Protein AF-X1SXU2-F1 (afdb_monomer_lite)

Foldseek 3Di:
DPDPPVPPPPPVVVVVVVVVVVVVCVVVVVVVVVVVVVVVVCVVVVVVVQQVVQQVVLVVVVVCCCPPVCPVVVADPVRHDDWDWDQDPNDIHIDD

Radius of gyration: 32.58 Å; chains: 1; bounding box: 76×23×86 Å

Organism: NCBI:txid412755

Structure (mmCIF, N/CA/C/O backbone):
data_AF-X1SXU2-F1
#
_entry.id   AF-X1SXU2-F1
#
loop_
_atom_site.group_PDB
_atom_site.id
_atom_site.type_symbol
_atom_site.label_atom_id
_atom_site.label_alt_id
_atom_site.label_comp_id
_atom_site.label_asym_id
_atom_site.label_entity_id
_atom_site.label_seq_id
_atom_site.pdbx_PDB_ins_code
_atom_site.Cartn_x
_atom_site.Cartn_y
_atom_site.Cartn_z
_atom_site.occupancy
_atom_site.B_iso_or_equiv
_atom_site.auth_seq_id
_atom_site.auth_comp_id
_atom_site.auth_asym_id
_atom_site.auth_atom_id
_atom_site.pdbx_PDB_model_num
ATOM 1 N N . MET A 1 1 ? -50.072 -14.327 52.518 1.00 49.84 1 MET A N 1
ATOM 2 C CA . MET A 1 1 ? -48.669 -13.861 52.634 1.00 49.84 1 MET A CA 1
ATOM 3 C C . MET A 1 1 ? -47.886 -13.988 51.307 1.00 49.84 1 MET A C 1
ATOM 5 O O . MET A 1 1 ? -46.680 -14.162 51.333 1.00 49.84 1 MET A O 1
ATOM 9 N N . MET A 1 2 ? -48.528 -13.842 50.132 1.00 51.56 2 MET A N 1
ATOM 10 C CA . MET A 1 2 ? -47.951 -14.254 48.829 1.00 51.56 2 MET A CA 1
ATOM 11 C C . MET A 1 2 ? -47.940 -13.144 47.760 1.00 51.56 2 MET A C 1
ATOM 13 O O . MET A 1 2 ? -48.016 -13.408 46.570 1.00 51.56 2 MET A O 1
ATOM 17 N N . ARG A 1 3 ? -47.889 -11.874 48.183 1.00 54.12 3 ARG A N 1
ATOM 18 C CA . ARG A 1 3 ? -47.902 -10.699 47.283 1.00 54.12 3 ARG A CA 1
ATOM 19 C C . ARG A 1 3 ? -46.584 -9.923 47.237 1.00 54.12 3 ARG A C 1
ATOM 21 O O . ARG A 1 3 ? -46.458 -8.989 46.458 1.00 54.12 3 ARG A O 1
ATOM 28 N N . ARG A 1 4 ? -45.606 -10.292 48.072 1.00 56.62 4 ARG A N 1
ATOM 29 C CA . ARG A 1 4 ? -44.359 -9.527 48.243 1.00 56.62 4 ARG A CA 1
ATOM 30 C C . ARG A 1 4 ? -43.212 -9.992 47.343 1.00 56.62 4 ARG A C 1
ATOM 32 O O . ARG A 1 4 ? -42.287 -9.225 47.134 1.00 56.62 4 ARG A O 1
ATOM 39 N N . ILE A 1 5 ? -43.302 -11.201 46.788 1.00 58.19 5 ILE A N 1
ATOM 40 C CA . ILE A 1 5 ? -42.239 -11.802 45.966 1.00 58.19 5 ILE A CA 1
ATOM 41 C C . ILE A 1 5 ? -42.236 -11.212 44.540 1.00 58.19 5 ILE A C 1
ATOM 43 O O . ILE A 1 5 ? -41.178 -10.994 43.969 1.00 58.19 5 ILE A O 1
ATOM 47 N N . ILE A 1 6 ? -43.400 -10.821 44.007 1.00 56.72 6 ILE A N 1
ATOM 48 C CA . ILE A 1 6 ? -43.552 -10.367 42.608 1.00 56.72 6 ILE A CA 1
ATOM 49 C C . ILE A 1 6 ? -43.003 -8.938 42.370 1.00 56.72 6 ILE A C 1
ATOM 51 O O . ILE A 1 6 ? -42.699 -8.563 41.241 1.00 56.72 6 ILE A O 1
ATOM 55 N N . ASN A 1 7 ? -42.829 -8.123 43.418 1.00 55.78 7 ASN A N 1
ATOM 56 C CA . ASN A 1 7 ? -42.406 -6.719 43.277 1.00 55.78 7 ASN A CA 1
ATOM 57 C C . ASN A 1 7 ? -40.885 -6.488 43.367 1.00 55.78 7 ASN A C 1
ATOM 59 O O . ASN A 1 7 ? -40.446 -5.359 43.153 1.00 55.78 7 ASN A O 1
ATOM 63 N N . SER A 1 8 ? -40.079 -7.516 43.653 1.00 55.75 8 SER A N 1
ATOM 64 C CA . SER A 1 8 ? -38.618 -7.380 43.794 1.00 55.75 8 SER A CA 1
ATOM 65 C C . SER A 1 8 ? -37.829 -7.562 42.491 1.00 55.75 8 SER A C 1
ATOM 67 O O . SER A 1 8 ? -36.642 -7.258 42.464 1.00 55.75 8 SER A O 1
ATOM 69 N N . GLU A 1 9 ? -38.461 -7.992 41.396 1.00 58.28 9 GLU A N 1
ATOM 70 C CA . GLU A 1 9 ? -37.745 -8.364 40.161 1.00 58.28 9 GLU A CA 1
ATOM 71 C C . GLU A 1 9 ? -37.563 -7.208 39.156 1.00 58.28 9 GLU A C 1
ATOM 73 O O . GLU A 1 9 ? -36.767 -7.301 38.224 1.00 58.28 9 GLU A O 1
ATOM 78 N N . LYS A 1 10 ? -38.247 -6.070 39.3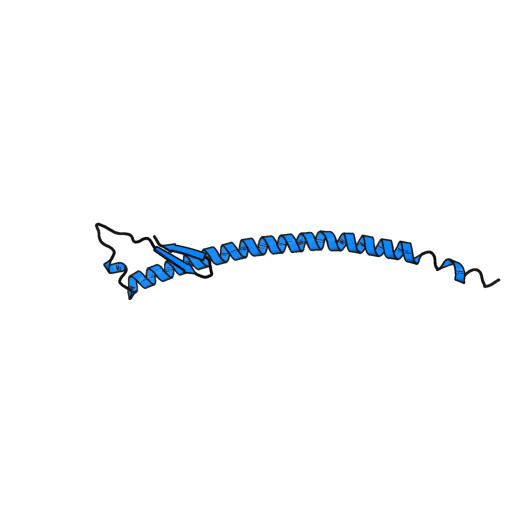43 1.00 60.56 10 LYS A N 1
ATOM 79 C CA . LYS A 1 10 ? -38.241 -4.962 38.363 1.00 60.56 10 LYS A CA 1
ATOM 80 C C . LYS A 1 10 ? -37.035 -4.014 38.454 1.00 60.56 10 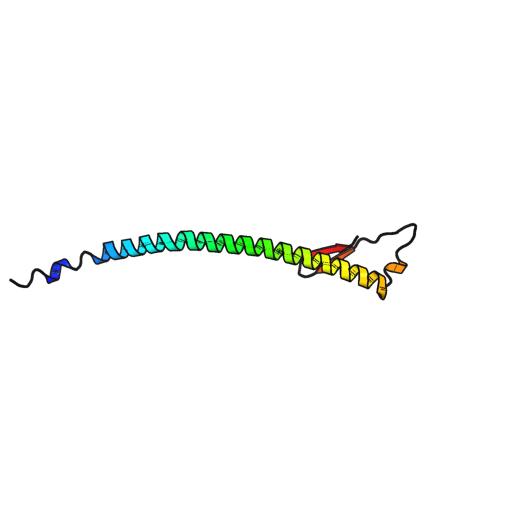LYS A C 1
ATOM 82 O O . LYS A 1 10 ? -36.841 -3.206 37.552 1.00 60.56 10 LYS A O 1
ATOM 87 N N . GLY A 1 11 ? -36.217 -4.099 39.506 1.00 65.75 11 GLY A N 1
ATOM 88 C CA . GLY A 1 11 ? -35.087 -3.181 39.728 1.00 65.75 11 GLY A CA 1
ATOM 89 C C . GLY A 1 11 ? -33.761 -3.606 39.089 1.00 65.75 11 GLY A C 1
ATOM 90 O O . GLY A 1 11 ? -32.847 -2.793 38.978 1.00 65.75 11 GLY A O 1
ATOM 91 N N . GLN A 1 12 ? -33.634 -4.867 38.668 1.00 74.81 12 GLN A N 1
ATOM 92 C CA . GLN A 1 12 ? -32.333 -5.456 38.326 1.00 74.81 12 GLN A CA 1
ATOM 93 C C . GLN A 1 12 ? -32.012 -5.430 36.823 1.00 74.81 12 GLN A C 1
ATOM 95 O O . GLN A 1 12 ? -30.867 -5.626 36.428 1.00 74.81 12 GLN A O 1
ATOM 100 N N . VAL A 1 13 ? -32.994 -5.120 35.973 1.00 87.44 13 VAL A N 1
ATOM 101 C CA . VAL A 1 13 ? -32.829 -5.1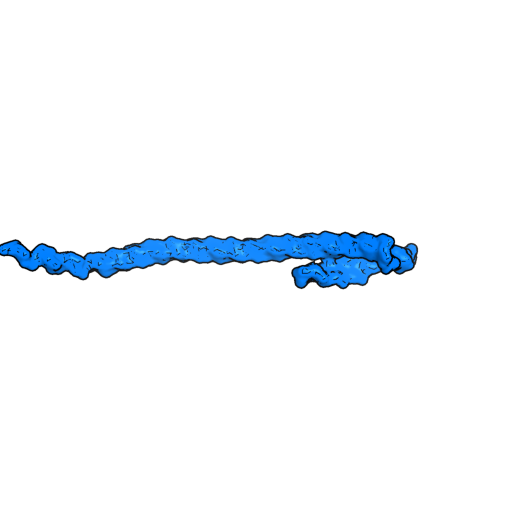06 34.508 1.00 87.44 13 VAL A CA 1
ATOM 102 C C . VAL A 1 13 ? -31.861 -4.010 34.051 1.00 87.44 13 VAL A C 1
ATOM 104 O O . VAL A 1 13 ? -31.008 -4.253 33.203 1.00 87.44 13 VAL A O 1
ATOM 107 N N . LEU A 1 14 ? -31.952 -2.814 34.639 1.00 88.06 14 LEU A N 1
ATOM 108 C CA . LEU A 1 14 ? -31.099 -1.675 34.291 1.00 88.06 14 LEU A CA 1
ATOM 109 C C . LEU A 1 14 ? -29.599 -1.928 34.562 1.00 88.06 14 LEU A C 1
ATOM 111 O O . LEU A 1 14 ? -28.803 -1.720 33.645 1.00 88.06 14 LEU A O 1
ATOM 115 N N . PRO A 1 15 ? -29.175 -2.396 35.755 1.00 90.75 15 PRO A N 1
ATOM 116 C CA . PRO A 1 15 ? -27.765 -2.701 35.990 1.00 90.75 15 PRO A CA 1
ATOM 117 C C . PRO A 1 15 ? -27.246 -3.845 35.107 1.00 90.75 15 PRO A C 1
ATOM 119 O O . PRO A 1 15 ? -26.103 -3.782 34.662 1.00 90.75 15 PRO A O 1
ATOM 122 N N . PHE A 1 16 ? -28.074 -4.843 34.772 1.00 93.00 16 PHE A N 1
ATOM 123 C CA . PHE A 1 16 ? -27.688 -5.876 33.801 1.00 93.00 16 PHE A CA 1
ATOM 124 C C . PHE A 1 16 ? -27.501 -5.315 32.387 1.00 93.00 16 PHE A C 1
ATOM 126 O O . PHE A 1 16 ? -26.512 -5.636 31.731 1.00 93.00 16 PHE A O 1
ATOM 133 N N . ALA A 1 17 ? -28.401 -4.444 31.928 1.00 94.56 17 ALA A N 1
ATOM 134 C CA . ALA A 1 17 ? -28.269 -3.787 30.630 1.00 94.56 17 ALA A CA 1
ATOM 135 C C . ALA A 1 17 ? -26.989 -2.935 30.550 1.00 94.56 17 ALA A C 1
ATOM 137 O O . ALA A 1 17 ? -26.277 -2.988 29.549 1.00 94.56 17 ALA A O 1
ATOM 138 N N . LEU A 1 18 ? -26.654 -2.208 31.622 1.00 95.38 18 LEU A N 1
ATOM 139 C CA . LEU A 1 18 ? -25.412 -1.435 31.719 1.00 95.38 18 LEU A CA 1
ATOM 140 C C . LEU A 1 18 ? -24.167 -2.328 31.720 1.00 95.38 18 LEU A C 1
ATOM 142 O O . LEU A 1 18 ? -23.185 -1.994 31.063 1.00 95.38 18 LEU A O 1
ATOM 146 N N . ALA A 1 19 ? -24.206 -3.470 32.409 1.00 96.06 19 ALA A N 1
ATOM 147 C CA . ALA A 1 19 ? -23.103 -4.427 32.401 1.00 96.06 19 ALA A CA 1
ATOM 148 C C . ALA A 1 19 ? -22.867 -5.004 30.997 1.00 96.06 19 ALA A C 1
ATOM 150 O O . ALA A 1 19 ? -21.732 -5.043 30.527 1.00 96.06 19 ALA A O 1
ATOM 151 N N . ILE A 1 20 ? -23.935 -5.388 30.292 1.00 96.31 20 ILE A N 1
ATOM 152 C CA . ILE A 1 20 ? -23.852 -5.881 28.910 1.00 96.31 20 ILE A CA 1
ATOM 153 C C . ILE A 1 20 ? -23.338 -4.782 27.972 1.00 96.31 20 ILE A C 1
ATOM 155 O O . ILE A 1 20 ? -22.484 -5.052 27.131 1.00 96.31 20 ILE A O 1
ATOM 159 N N . LEU A 1 21 ? -23.800 -3.539 28.137 1.00 96.44 21 LEU A N 1
ATOM 160 C CA . LEU A 1 21 ? -23.312 -2.398 27.362 1.00 96.44 21 LEU A CA 1
ATOM 161 C C . LEU A 1 21 ? -21.816 -2.153 27.597 1.00 96.44 21 LEU A C 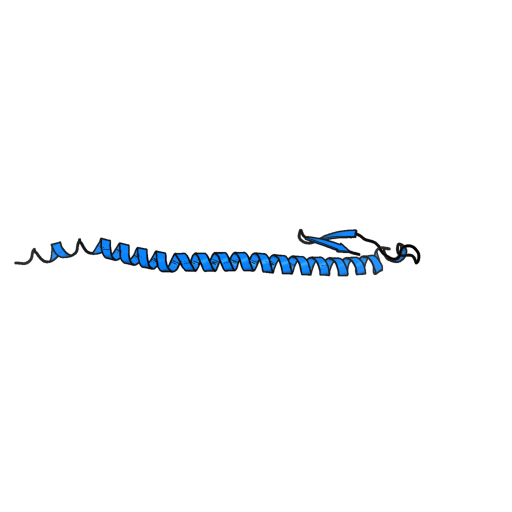1
ATOM 163 O O . LEU A 1 21 ? -21.075 -1.949 26.639 1.00 96.44 21 LEU A O 1
ATOM 167 N N . ALA A 1 22 ? -21.363 -2.205 28.852 1.00 97.12 22 ALA A N 1
ATOM 168 C CA . ALA A 1 22 ? -19.957 -2.035 29.204 1.00 97.12 22 ALA A CA 1
ATOM 169 C C . ALA A 1 22 ? -19.081 -3.144 28.603 1.00 97.12 22 ALA A C 1
ATOM 171 O O . ALA A 1 22 ? -18.027 -2.858 28.039 1.00 97.12 22 ALA A O 1
ATOM 172 N N . LEU A 1 23 ? -19.541 -4.398 28.656 1.00 97.62 23 LEU A N 1
ATOM 173 C CA . LEU A 1 23 ? -18.863 -5.528 28.016 1.00 97.62 23 LEU A CA 1
ATOM 174 C C . LEU A 1 23 ? -18.819 -5.370 26.491 1.00 97.62 23 LEU A C 1
ATOM 176 O O . LEU A 1 23 ? -17.773 -5.575 25.881 1.00 97.62 23 LEU A O 1
ATOM 180 N N . GLY A 1 24 ? -19.926 -4.947 25.878 1.00 96.50 24 GLY A N 1
ATOM 181 C CA . GLY A 1 24 ? -19.987 -4.653 24.449 1.00 96.50 24 GLY A CA 1
ATOM 182 C C . GLY A 1 24 ? -19.002 -3.556 24.050 1.00 96.50 24 GLY A C 1
ATOM 183 O O . GLY A 1 24 ? -18.233 -3.739 23.111 1.00 96.50 24 GLY A O 1
ATOM 184 N N . ALA A 1 25 ? -18.949 -2.453 24.799 1.00 95.94 25 ALA A N 1
ATOM 185 C CA . ALA A 1 25 ? -17.992 -1.374 24.563 1.00 95.94 25 ALA A CA 1
ATOM 186 C C . ALA A 1 25 ? -16.536 -1.854 24.695 1.00 95.94 25 ALA A C 1
ATOM 188 O O . ALA A 1 25 ? -15.698 -1.509 23.860 1.00 95.94 25 ALA A O 1
ATOM 189 N N . LEU A 1 26 ? -16.254 -2.699 25.693 1.00 96.69 26 LEU A N 1
ATOM 190 C CA . LEU A 1 26 ? -14.927 -3.266 25.931 1.00 96.69 26 LEU A CA 1
ATOM 191 C C . LEU A 1 26 ? -14.460 -4.183 24.790 1.00 96.69 26 LEU A C 1
ATOM 193 O O . LEU A 1 26 ? -13.263 -4.264 24.535 1.00 96.69 26 LEU A O 1
ATOM 197 N N . ILE A 1 27 ? -15.382 -4.850 24.092 1.00 97.56 27 ILE A N 1
ATOM 198 C CA . ILE A 1 27 ? -15.072 -5.731 22.954 1.00 97.56 27 ILE A CA 1
ATOM 199 C C . ILE A 1 27 ? -15.026 -4.948 21.633 1.00 97.56 27 ILE A C 1
ATOM 201 O O . ILE A 1 27 ? -14.121 -5.144 20.817 1.00 97.56 27 ILE A O 1
ATOM 205 N N . ILE A 1 28 ? -15.988 -4.053 21.399 1.00 97.31 28 ILE A N 1
ATOM 206 C CA . ILE A 1 28 ? -16.124 -3.320 20.133 1.00 97.31 28 ILE A CA 1
ATOM 207 C C . ILE A 1 28 ? -14.950 -2.359 19.928 1.00 97.31 28 ILE A C 1
ATOM 209 O O . ILE A 1 28 ? -14.409 -2.305 18.824 1.00 97.31 28 ILE A O 1
ATOM 213 N N . ALA A 1 29 ? -14.516 -1.642 20.969 1.00 95.38 29 ALA A N 1
ATOM 214 C CA . ALA A 1 29 ? -13.429 -0.670 20.855 1.00 95.38 29 ALA A CA 1
ATOM 215 C C . ALA A 1 29 ? -12.104 -1.277 20.330 1.00 95.38 29 ALA A C 1
ATOM 217 O O . ALA A 1 29 ? -11.602 -0.793 19.310 1.00 95.38 29 ALA A O 1
ATOM 218 N N . PRO A 1 30 ? -11.539 -2.350 20.925 1.00 93.69 30 PRO A N 1
ATOM 219 C CA . PRO A 1 30 ? -10.320 -2.967 20.401 1.00 93.69 30 PRO A CA 1
ATOM 220 C C . PRO A 1 30 ? -10.538 -3.656 19.048 1.00 93.69 30 PRO A C 1
ATOM 222 O O . PRO A 1 30 ? -9.629 -3.653 18.221 1.00 93.69 30 PRO A O 1
ATOM 225 N N . SER A 1 31 ? -11.737 -4.185 18.774 1.00 95.94 31 SER A N 1
ATOM 226 C CA . SER A 1 31 ? -12.068 -4.768 17.462 1.00 95.94 31 SER A CA 1
ATOM 227 C C . SER A 1 31 ? -12.004 -3.724 16.344 1.00 95.94 31 SER A C 1
ATOM 229 O O . SER A 1 31 ? -11.440 -3.983 15.281 1.00 95.94 31 SER A O 1
ATOM 231 N N . LEU A 1 32 ? -12.528 -2.519 16.593 1.00 96.06 32 LEU A N 1
ATOM 232 C CA . LEU A 1 32 ? -12.442 -1.397 15.655 1.00 96.06 32 LEU A CA 1
ATOM 233 C C . LEU A 1 32 ? -10.997 -0.933 15.455 1.00 96.06 32 LEU A C 1
ATOM 235 O O . LEU A 1 32 ? -10.604 -0.626 14.327 1.00 96.06 32 LEU A O 1
ATOM 239 N N . GLY A 1 33 ? -10.206 -0.910 16.531 1.00 94.06 33 GLY A N 1
ATOM 240 C CA . GLY A 1 33 ? -8.775 -0.620 16.464 1.00 94.06 33 GLY A CA 1
ATOM 241 C C . GLY A 1 33 ? -8.043 -1.605 15.553 1.00 94.06 33 GLY A C 1
ATOM 242 O O . GLY A 1 33 ? -7.388 -1.189 14.600 1.00 94.06 33 GLY A O 1
ATOM 243 N N . LEU A 1 34 ? -8.239 -2.908 15.777 1.00 94.75 34 LEU A N 1
ATOM 244 C CA . LEU A 1 34 ? -7.660 -3.967 14.949 1.00 94.75 34 LEU A CA 1
ATOM 245 C C . LEU A 1 34 ? -8.088 -3.849 13.484 1.00 94.75 34 LEU A C 1
ATOM 247 O O . LEU A 1 34 ? -7.230 -3.834 12.607 1.00 94.75 34 LEU A O 1
ATOM 251 N N . ALA A 1 35 ? -9.386 -3.694 13.210 1.00 95.50 35 ALA A N 1
ATOM 252 C CA . ALA A 1 35 ? -9.895 -3.550 11.846 1.00 95.50 35 ALA A CA 1
ATOM 253 C C . ALA A 1 35 ? -9.287 -2.335 11.123 1.00 95.50 35 ALA A C 1
ATOM 255 O O . ALA A 1 35 ? -8.914 -2.423 9.951 1.00 95.50 35 ALA A O 1
ATOM 256 N N . SER A 1 36 ? -9.133 -1.216 11.836 1.00 94.19 36 SER A N 1
ATOM 257 C CA . SER A 1 36 ? -8.513 0.002 11.304 1.00 94.19 36 SER A CA 1
ATOM 258 C C . SER A 1 36 ? -7.038 -0.220 10.968 1.00 94.19 36 SER A C 1
ATOM 260 O O . SER A 1 36 ? -6.589 0.143 9.879 1.00 94.19 36 SER A O 1
ATOM 262 N N . SER A 1 37 ? -6.291 -0.867 11.866 1.00 93.81 37 SER A N 1
ATOM 263 C CA . SER A 1 37 ? -4.887 -1.218 11.641 1.00 93.81 37 SER A CA 1
ATOM 264 C C . SER A 1 37 ? -4.716 -2.195 10.479 1.00 93.81 37 SER A C 1
ATOM 266 O O . SER A 1 37 ? -3.848 -1.980 9.634 1.00 93.81 37 SER A O 1
ATOM 268 N N . THR A 1 38 ? -5.557 -3.228 10.384 1.00 93.12 38 THR A N 1
ATOM 269 C CA . THR A 1 38 ? -5.536 -4.174 9.263 1.00 93.12 38 THR A CA 1
ATOM 270 C C . THR A 1 38 ? -5.804 -3.459 7.945 1.00 93.12 38 THR A C 1
ATOM 272 O O . THR A 1 38 ? -5.057 -3.656 6.994 1.00 93.12 38 THR A O 1
ATOM 275 N N . LEU A 1 39 ? -6.802 -2.572 7.888 1.00 93.38 39 LEU A N 1
ATOM 276 C CA . LEU A 1 39 ? -7.113 -1.823 6.671 1.00 93.38 39 LEU A CA 1
ATOM 277 C C . LEU A 1 39 ? -5.968 -0.890 6.253 1.00 93.38 39 LEU A C 1
ATOM 279 O O . LEU A 1 39 ? -5.639 -0.813 5.067 1.00 93.38 39 LEU A O 1
ATOM 283 N N . ALA A 1 40 ? -5.345 -0.197 7.209 1.00 93.56 40 ALA A N 1
ATOM 284 C CA . ALA A 1 40 ? -4.177 0.639 6.945 1.00 93.56 40 ALA A CA 1
ATOM 285 C C . ALA A 1 40 ? -2.999 -0.197 6.417 1.00 93.56 40 ALA A C 1
ATOM 287 O O . ALA A 1 40 ? -2.415 0.146 5.389 1.00 93.56 40 ALA A O 1
ATOM 288 N N . GLY A 1 41 ? -2.709 -1.332 7.059 1.00 91.25 41 GLY A N 1
ATOM 289 C CA . GLY A 1 41 ? -1.688 -2.276 6.609 1.00 91.25 41 GLY A CA 1
ATOM 290 C C . GLY A 1 41 ? -1.961 -2.789 5.196 1.00 91.25 41 GLY A C 1
ATOM 291 O O . GLY A 1 41 ? -1.103 -2.670 4.324 1.00 91.25 41 GLY A O 1
ATOM 292 N N . SER A 1 42 ? -3.172 -3.287 4.928 1.00 91.56 42 SER A N 1
ATOM 293 C CA . SER A 1 42 ? -3.572 -3.791 3.609 1.00 91.56 42 SER A CA 1
ATOM 294 C C . SER A 1 42 ? -3.430 -2.744 2.507 1.00 91.56 42 SER A C 1
ATOM 296 O O . SER A 1 42 ? -3.006 -3.089 1.408 1.00 91.56 42 SER A O 1
ATOM 298 N N . ARG A 1 43 ? -3.733 -1.468 2.781 1.00 89.38 43 ARG A N 1
ATOM 299 C CA . ARG A 1 43 ? -3.524 -0.379 1.811 1.00 89.38 43 ARG A CA 1
ATOM 300 C C . ARG A 1 43 ? -2.045 -0.172 1.497 1.00 89.38 43 ARG A C 1
ATOM 302 O O . ARG A 1 43 ? -1.694 -0.067 0.326 1.00 89.38 43 ARG A O 1
ATOM 309 N N . THR A 1 44 ? -1.185 -0.157 2.514 1.00 91.50 44 THR A N 1
ATOM 310 C CA . THR A 1 44 ? 0.268 -0.014 2.333 1.00 91.50 44 THR A CA 1
ATOM 311 C C . THR A 1 44 ? 0.851 -1.185 1.543 1.00 91.50 44 THR A C 1
ATOM 313 O O . THR A 1 44 ? 1.567 -0.972 0.567 1.00 91.50 44 THR A O 1
ATOM 316 N N . TYR A 1 45 ? 0.498 -2.422 1.906 1.00 91.06 45 TYR A N 1
ATOM 317 C CA . TYR A 1 45 ? 0.947 -3.611 1.177 1.00 91.06 45 TYR A CA 1
ATOM 318 C C . TYR A 1 45 ? 0.404 -3.654 -0.251 1.00 91.06 45 TYR A C 1
ATOM 320 O O . TYR A 1 45 ? 1.161 -3.922 -1.180 1.00 91.06 45 TYR A O 1
ATOM 328 N N . GLY A 1 46 ? -0.882 -3.349 -0.441 1.00 91.06 46 GLY A N 1
ATOM 329 C CA . GLY A 1 46 ? -1.501 -3.297 -1.764 1.00 91.06 46 GLY A CA 1
ATOM 330 C C . GLY A 1 46 ? -0.804 -2.287 -2.669 1.00 91.06 46 GLY A C 1
ATOM 331 O O . GLY A 1 46 ? -0.460 -2.616 -3.799 1.00 91.06 46 GLY A O 1
A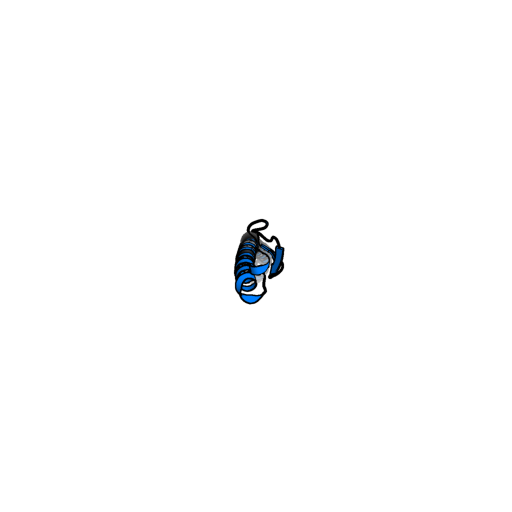TOM 332 N N . ARG A 1 47 ? -0.498 -1.094 -2.145 1.00 90.38 47 ARG A N 1
ATOM 333 C CA . ARG A 1 47 ? 0.250 -0.072 -2.878 1.00 90.38 47 ARG A CA 1
ATOM 334 C C . ARG A 1 47 ? 1.641 -0.562 -3.289 1.00 90.38 47 ARG A C 1
ATOM 336 O O . ARG A 1 47 ? 1.982 -0.450 -4.460 1.00 90.38 47 ARG A O 1
ATOM 343 N N . ALA A 1 48 ? 2.400 -1.154 -2.367 1.00 91.44 48 ALA A N 1
ATOM 344 C CA . ALA A 1 48 ? 3.738 -1.672 -2.657 1.00 91.44 48 ALA A CA 1
ATOM 345 C C . ALA A 1 48 ? 3.725 -2.801 -3.706 1.00 91.44 48 ALA A C 1
ATOM 347 O O . ALA A 1 48 ? 4.626 -2.894 -4.539 1.00 91.44 48 ALA A O 1
ATOM 348 N N . ILE A 1 49 ? 2.701 -3.661 -3.687 1.00 93.44 49 ILE A N 1
ATOM 349 C CA . ILE A 1 49 ? 2.515 -4.705 -4.703 1.00 93.44 49 ILE A CA 1
ATOM 350 C C . ILE A 1 49 ? 2.227 -4.071 -6.066 1.00 93.44 49 ILE A C 1
ATOM 352 O O . ILE A 1 49 ? 2.872 -4.440 -7.046 1.00 93.44 49 ILE A O 1
ATOM 356 N N . THR A 1 50 ? 1.311 -3.101 -6.134 1.00 93.50 50 THR A N 1
ATOM 357 C CA . THR A 1 50 ? 0.986 -2.403 -7.385 1.00 93.50 50 THR A CA 1
ATOM 358 C C . THR A 1 50 ? 2.193 -1.650 -7.943 1.00 93.50 50 THR A C 1
ATOM 360 O O . THR A 1 50 ? 2.435 -1.718 -9.144 1.00 93.50 50 THR A O 1
ATOM 363 N N . GLU A 1 51 ? 2.984 -0.985 -7.097 1.00 90.50 51 GLU A N 1
ATOM 364 C CA . GLU A 1 51 ? 4.225 -0.306 -7.501 1.00 90.50 51 GLU A CA 1
ATOM 365 C C . GLU A 1 51 ? 5.223 -1.295 -8.120 1.00 90.50 51 GLU A C 1
ATOM 367 O O . GLU A 1 51 ? 5.681 -1.090 -9.243 1.00 90.50 51 GLU A O 1
ATOM 372 N N . ARG A 1 52 ? 5.499 -2.422 -7.448 1.00 92.25 52 ARG A N 1
ATOM 373 C CA . ARG A 1 52 ? 6.412 -3.459 -7.967 1.00 92.25 52 ARG A CA 1
ATOM 374 C C . ARG A 1 52 ? 5.918 -4.090 -9.262 1.00 92.25 52 ARG A C 1
ATOM 376 O O . ARG A 1 52 ? 6.710 -4.324 -10.170 1.00 92.25 52 ARG A O 1
ATOM 383 N N . TYR A 1 53 ? 4.622 -4.372 -9.344 1.00 93.75 53 TYR A N 1
ATOM 384 C CA . TYR A 1 53 ? 4.014 -4.917 -10.552 1.00 93.75 53 TYR A CA 1
ATOM 385 C C . TYR A 1 53 ? 4.141 -3.942 -11.725 1.00 93.75 53 TYR A C 1
ATOM 387 O O . TYR A 1 53 ? 4.500 -4.346 -12.827 1.00 93.75 53 TYR A O 1
ATOM 395 N N . SER A 1 54 ? 3.896 -2.655 -11.478 1.00 94.62 54 SER A N 1
ATOM 396 C CA . SER A 1 54 ? 3.977 -1.613 -12.505 1.00 94.62 54 SER A CA 1
ATOM 397 C C . SER A 1 54 ? 5.414 -1.406 -12.981 1.00 94.62 54 SER A C 1
ATOM 399 O O . SER A 1 54 ? 5.640 -1.313 -14.182 1.00 94.62 54 SER A O 1
ATOM 401 N N . ALA A 1 55 ? 6.394 -1.443 -12.072 1.00 92.00 55 ALA A N 1
ATOM 402 C CA . ALA A 1 55 ? 7.811 -1.425 -12.433 1.00 92.00 55 ALA A CA 1
ATOM 403 C C . ALA A 1 55 ? 8.201 -2.638 -13.298 1.00 92.00 55 ALA A C 1
ATOM 405 O O . ALA A 1 55 ? 8.842 -2.478 -14.333 1.00 92.00 55 ALA A O 1
ATOM 406 N N . GLY A 1 56 ? 7.761 -3.846 -12.925 1.00 93.75 56 GLY A N 1
ATOM 407 C CA . GLY A 1 56 ? 7.991 -5.052 -13.727 1.00 93.75 56 GLY A CA 1
ATOM 408 C C . GLY A 1 56 ? 7.351 -4.973 -15.117 1.00 93.75 56 GLY A C 1
ATOM 409 O O . GLY A 1 56 ? 7.984 -5.317 -16.109 1.00 93.75 56 GLY A O 1
ATOM 410 N N . ALA A 1 57 ? 6.127 -4.449 -15.208 1.00 94.81 57 ALA A N 1
ATOM 411 C CA . ALA A 1 57 ? 5.470 -4.198 -16.487 1.00 94.81 57 ALA A CA 1
ATOM 412 C C . ALA A 1 57 ? 6.228 -3.166 -17.342 1.00 94.81 57 ALA A C 1
ATOM 414 O O . ALA A 1 57 ? 6.298 -3.330 -18.556 1.00 94.81 57 ALA A O 1
ATOM 415 N N . GLY A 1 58 ? 6.831 -2.145 -16.721 1.00 93.81 58 GLY A N 1
ATOM 416 C CA . GLY A 1 58 ? 7.730 -1.199 -17.388 1.00 93.81 58 GLY A CA 1
ATOM 417 C C . GLY A 1 58 ? 8.951 -1.881 -18.007 1.00 93.81 58 GLY A C 1
ATOM 418 O O . GLY A 1 58 ? 9.256 -1.641 -19.172 1.00 93.81 58 GLY A O 1
ATOM 419 N N . VAL A 1 59 ? 9.590 -2.801 -17.278 1.00 93.88 59 VAL A N 1
ATOM 420 C CA . VAL A 1 59 ? 10.724 -3.592 -17.794 1.00 93.88 59 VAL A CA 1
ATOM 421 C C . VAL A 1 59 ? 10.307 -4.446 -18.992 1.00 93.88 59 VAL A C 1
ATOM 423 O O . VAL A 1 59 ? 10.951 -4.399 -20.038 1.00 93.88 59 VAL A O 1
ATOM 426 N N . GLU A 1 60 ? 9.210 -5.194 -18.876 1.00 94.62 60 GLU A N 1
ATOM 427 C CA . GLU A 1 60 ? 8.704 -6.021 -19.981 1.00 94.62 60 GLU A CA 1
ATOM 428 C C . GLU A 1 60 ? 8.316 -5.174 -21.198 1.00 94.62 60 GLU A C 1
ATOM 430 O O . GLU A 1 60 ? 8.578 -5.549 -22.343 1.00 94.62 60 GLU A O 1
ATOM 435 N N . HIS A 1 61 ? 7.742 -3.993 -20.961 1.00 94.69 61 HIS A N 1
ATOM 436 C CA . HIS A 1 61 ? 7.438 -3.041 -22.018 1.00 94.69 61 HIS A CA 1
ATOM 437 C C . HIS A 1 61 ? 8.710 -2.551 -22.717 1.00 94.69 61 HIS A C 1
ATOM 439 O O . HIS A 1 61 ? 8.761 -2.558 -23.945 1.00 94.69 61 HIS A O 1
ATOM 445 N N . ALA A 1 62 ? 9.752 -2.193 -21.963 1.00 93.06 62 ALA A N 1
ATOM 446 C CA . ALA A 1 62 ? 11.035 -1.777 -22.520 1.00 93.06 62 ALA A CA 1
ATOM 447 C C . ALA A 1 62 ? 11.668 -2.881 -23.376 1.00 93.06 62 ALA A C 1
ATOM 449 O O . ALA A 1 62 ? 12.094 -2.628 -24.501 1.00 93.06 62 ALA A O 1
ATOM 450 N N . ILE A 1 63 ? 11.652 -4.128 -22.899 1.00 94.50 63 ILE A N 1
ATOM 451 C CA . ILE A 1 63 ? 12.145 -5.285 -23.658 1.00 94.50 63 ILE A CA 1
ATOM 452 C C . ILE A 1 63 ? 11.340 -5.473 -24.949 1.00 94.50 63 ILE A C 1
ATOM 454 O O . ILE A 1 63 ? 11.913 -5.705 -26.016 1.00 94.50 63 ILE A O 1
ATOM 458 N N . TRP A 1 64 ? 10.013 -5.358 -24.878 1.00 95.81 64 TRP A N 1
ATOM 459 C CA . TRP A 1 64 ? 9.157 -5.468 -26.056 1.00 95.81 64 TRP A CA 1
ATOM 460 C C . TRP A 1 64 ? 9.446 -4.357 -27.075 1.00 95.81 64 TRP A C 1
ATOM 462 O O . TRP A 1 64 ? 9.573 -4.639 -28.268 1.00 95.81 64 TRP A O 1
ATOM 472 N N . GLN A 1 65 ? 9.627 -3.120 -26.609 1.00 94.06 65 GLN A N 1
ATOM 473 C CA . GLN A 1 65 ? 9.982 -1.963 -27.433 1.00 94.06 65 GLN A CA 1
ATOM 474 C C . GLN A 1 65 ? 11.330 -2.158 -28.139 1.00 94.06 65 GLN A C 1
ATOM 476 O O . GLN A 1 65 ? 11.432 -1.938 -29.349 1.00 94.06 65 GLN A O 1
ATOM 481 N N . LEU A 1 66 ? 12.340 -2.640 -27.403 1.00 92.69 66 LEU A N 1
ATOM 482 C CA . LEU A 1 66 ? 13.662 -2.970 -27.943 1.00 92.69 66 LEU A CA 1
ATOM 483 C C . LEU A 1 66 ? 13.581 -4.045 -29.026 1.00 92.69 66 LEU A C 1
ATOM 485 O O . LEU A 1 66 ? 14.272 -3.955 -30.036 1.00 92.69 66 LEU A O 1
ATOM 489 N N . LYS A 1 67 ? 12.743 -5.065 -28.824 1.00 95.38 67 LYS A N 1
ATOM 490 C CA . LYS A 1 67 ? 12.689 -6.220 -29.722 1.00 95.38 67 LYS A CA 1
ATOM 491 C C . LYS A 1 67 ? 11.813 -6.003 -30.956 1.00 95.38 67 LYS A C 1
ATOM 493 O O . LYS A 1 67 ? 12.099 -6.593 -31.996 1.00 95.38 67 LYS A O 1
ATOM 498 N N . TYR A 1 68 ? 10.735 -5.229 -30.843 1.00 95.50 68 TYR A N 1
ATOM 499 C CA . TYR A 1 68 ? 9.672 -5.240 -31.854 1.00 95.50 68 TYR A CA 1
ATOM 500 C C . TYR A 1 68 ? 9.219 -3.870 -32.349 1.00 95.50 68 TYR A C 1
ATOM 502 O O . TYR A 1 68 ? 8.555 -3.820 -33.381 1.00 95.50 68 TYR A O 1
ATOM 510 N N . ASN A 1 69 ? 9.539 -2.778 -31.654 1.00 91.19 69 ASN A N 1
ATOM 511 C CA . ASN A 1 69 ? 8.958 -1.466 -31.957 1.00 91.19 69 ASN A CA 1
ATOM 512 C C . ASN A 1 69 ? 10.015 -0.381 -32.215 1.00 91.19 69 ASN A C 1
ATOM 514 O O . ASN A 1 69 ? 9.761 0.805 -32.029 1.00 91.19 69 ASN A O 1
ATOM 518 N N . GLY A 1 70 ? 11.208 -0.794 -32.654 1.00 87.81 70 GLY A N 1
ATOM 519 C CA . GLY A 1 70 ? 12.235 0.110 -33.179 1.00 87.81 70 GLY A CA 1
ATOM 520 C C . GLY A 1 70 ? 12.981 0.933 -32.128 1.00 87.81 70 GLY A C 1
ATOM 521 O O . GLY A 1 70 ? 13.783 1.786 -32.494 1.00 87.81 70 GLY A O 1
ATOM 522 N N . LEU A 1 71 ? 12.779 0.682 -30.825 1.00 89.12 71 LEU A N 1
ATOM 523 C CA . LEU A 1 71 ? 13.528 1.396 -29.784 1.00 89.12 71 LEU A CA 1
ATOM 524 C C . LEU A 1 71 ? 15.035 1.124 -29.901 1.00 89.12 71 LEU A C 1
ATOM 526 O O . LEU A 1 71 ? 15.83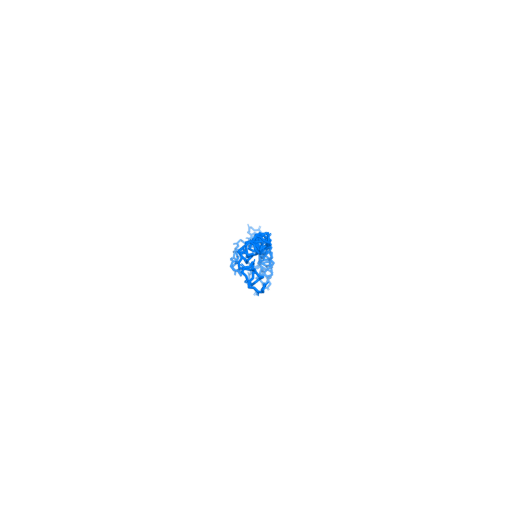1 2.035 -29.699 1.00 89.12 71 LEU A O 1
ATOM 530 N N . ALA A 1 72 ? 15.432 -0.086 -30.305 1.00 89.06 72 ALA A N 1
ATOM 531 C CA . ALA A 1 72 ? 16.836 -0.422 -30.542 1.00 89.06 72 ALA A CA 1
ATOM 532 C C . ALA A 1 72 ? 17.493 0.460 -31.619 1.00 89.06 72 ALA A C 1
ATOM 534 O O . ALA A 1 72 ? 18.654 0.824 -31.469 1.00 89.06 72 ALA A O 1
ATOM 535 N N . ASP A 1 73 ? 16.745 0.861 -32.650 1.00 90.50 73 ASP A N 1
ATOM 536 C CA . ASP A 1 73 ? 17.258 1.700 -33.740 1.00 90.50 73 ASP A CA 1
ATOM 537 C C . ASP A 1 73 ? 17.490 3.154 -33.296 1.00 90.50 73 ASP A C 1
ATOM 539 O O . ASP A 1 73 ? 18.263 3.884 -33.914 1.00 90.50 73 ASP A O 1
ATOM 543 N N . SER A 1 74 ? 16.831 3.583 -32.213 1.00 87.69 74 SER A N 1
ATOM 544 C CA . SER A 1 74 ? 17.014 4.914 -31.619 1.00 87.69 74 SER A CA 1
ATOM 545 C C . SER A 1 74 ? 18.237 5.015 -30.698 1.00 87.69 74 SER A C 1
ATOM 547 O O . SER A 1 74 ? 18.675 6.121 -30.375 1.00 87.69 74 SER A O 1
ATOM 549 N N . LEU A 1 75 ? 18.805 3.874 -30.291 1.00 90.06 75 LEU A N 1
ATOM 550 C CA . LEU A 1 75 ? 19.976 3.812 -29.423 1.00 90.06 75 LEU A CA 1
ATOM 551 C C . LEU A 1 75 ? 21.247 3.847 -30.274 1.00 90.06 75 LEU A C 1
ATOM 553 O O . LEU A 1 75 ? 21.485 2.981 -31.112 1.00 90.06 75 LEU A O 1
ATOM 557 N N . THR A 1 76 ? 22.093 4.846 -30.040 1.00 89.12 76 THR A N 1
ATOM 558 C CA . THR A 1 76 ? 23.374 5.008 -30.743 1.00 89.12 76 THR A CA 1
ATOM 559 C C . THR A 1 76 ? 24.525 5.088 -29.747 1.00 89.12 76 THR A C 1
ATOM 561 O O . THR A 1 76 ? 24.318 5.306 -28.556 1.00 89.12 76 THR A O 1
ATOM 564 N N . SER A 1 77 ? 25.767 4.952 -30.218 1.00 87.38 77 SER A N 1
ATOM 565 C CA . SER A 1 77 ? 26.946 5.134 -29.360 1.00 87.38 77 SER A CA 1
ATOM 566 C C . SER A 1 77 ? 27.064 6.550 -28.782 1.00 87.38 77 SER A C 1
ATOM 568 O O . SER A 1 77 ? 27.717 6.725 -27.759 1.00 87.38 77 SER A O 1
ATOM 570 N N . GLU A 1 78 ? 26.447 7.548 -29.425 1.00 90.81 78 GLU A N 1
ATOM 571 C CA . GLU A 1 78 ? 26.404 8.934 -28.942 1.00 90.81 78 GLU A CA 1
ATOM 572 C C . GLU A 1 78 ? 25.197 9.207 -28.030 1.00 90.81 78 GLU A C 1
ATOM 574 O O . GLU A 1 78 ? 25.292 10.041 -27.133 1.00 90.81 78 GLU A O 1
ATOM 579 N N . ASN A 1 79 ? 24.090 8.476 -28.209 1.00 86.56 79 ASN A N 1
ATOM 580 C CA . ASN A 1 79 ? 22.903 8.546 -27.356 1.00 86.56 79 ASN A CA 1
ATOM 581 C C . ASN A 1 79 ? 22.419 7.131 -26.971 1.00 86.56 79 ASN A C 1
ATOM 583 O O . ASN A 1 79 ? 21.546 6.574 -27.646 1.00 86.56 79 ASN A O 1
ATOM 587 N N . PRO A 1 80 ? 23.000 6.527 -25.916 1.00 87.56 80 PRO A N 1
ATOM 588 C CA . PRO A 1 80 ? 22.802 5.113 -25.592 1.00 87.56 80 PRO A CA 1
ATOM 589 C C . PRO A 1 80 ? 21.599 4.825 -24.682 1.00 87.56 80 PRO A C 1
ATOM 591 O O . PRO A 1 80 ? 21.417 3.674 -24.292 1.00 87.56 80 PRO A O 1
ATOM 594 N N . ALA A 1 81 ? 20.803 5.832 -24.313 1.00 88.06 81 ALA A N 1
ATOM 595 C CA . ALA A 1 81 ? 19.667 5.686 -23.403 1.00 88.06 81 ALA A CA 1
ATOM 596 C C . ALA A 1 81 ? 18.461 6.506 -23.877 1.00 88.06 81 ALA A C 1
ATOM 598 O O . ALA A 1 81 ? 18.615 7.523 -24.563 1.00 88.06 81 ALA A O 1
ATOM 599 N N . VAL A 1 82 ? 17.263 6.047 -23.508 1.00 87.88 82 VAL A N 1
ATOM 600 C CA . VAL A 1 82 ? 15.993 6.725 -23.784 1.00 87.88 82 VAL A CA 1
ATOM 601 C C . VAL A 1 82 ? 15.130 6.655 -22.535 1.00 87.88 82 VAL A C 1
ATOM 603 O O . VAL A 1 82 ? 14.696 5.575 -22.143 1.00 87.88 82 VAL A O 1
ATOM 606 N N . ASP A 1 83 ? 14.836 7.824 -21.976 1.00 90.06 83 ASP A N 1
ATOM 607 C CA . ASP A 1 83 ? 13.950 7.970 -20.829 1.00 90.06 83 ASP A CA 1
ATOM 608 C C . ASP A 1 83 ? 12.505 8.190 -21.277 1.00 90.06 83 ASP A C 1
ATOM 610 O O . ASP A 1 83 ? 12.209 9.104 -22.054 1.00 90.06 83 ASP A O 1
ATOM 614 N N . TYR A 1 84 ? 11.582 7.381 -20.767 1.00 90.69 84 TYR A N 1
ATOM 615 C CA . TYR A 1 84 ? 10.148 7.575 -20.971 1.00 90.69 84 TYR A CA 1
ATOM 616 C C . TYR A 1 84 ? 9.337 6.902 -19.868 1.00 90.69 84 TYR A C 1
ATOM 618 O O . TYR A 1 84 ? 9.837 6.069 -19.121 1.00 90.69 84 TYR A O 1
ATOM 626 N N . SER A 1 85 ? 8.057 7.250 -19.760 1.00 92.62 85 SER A N 1
ATOM 627 C CA . SER A 1 85 ? 7.184 6.670 -18.746 1.00 92.62 85 SER A CA 1
ATOM 628 C C . SER A 1 85 ? 5.891 6.135 -19.333 1.00 92.62 85 SER A C 1
ATOM 630 O O . SER A 1 85 ? 5.360 6.642 -20.326 1.00 92.62 85 SER A O 1
ATOM 632 N N . ILE A 1 86 ? 5.380 5.081 -18.702 1.00 92.25 86 ILE A N 1
ATOM 633 C CA . ILE A 1 86 ? 4.087 4.486 -19.030 1.00 92.25 86 ILE A CA 1
ATOM 634 C C . ILE A 1 86 ? 3.211 4.430 -17.781 1.00 92.25 86 ILE A C 1
ATOM 636 O O . ILE A 1 86 ? 3.688 4.207 -16.669 1.00 92.25 86 ILE A O 1
ATOM 640 N N . ALA A 1 87 ? 1.906 4.607 -17.963 1.00 93.81 87 ALA A N 1
ATOM 641 C CA . ALA A 1 87 ? 0.941 4.430 -16.889 1.00 93.81 87 ALA A CA 1
ATOM 642 C C . ALA A 1 87 ? 0.439 2.979 -16.869 1.00 93.81 87 ALA A C 1
ATOM 644 O O . ALA A 1 87 ? -0.174 2.515 -17.831 1.00 93.81 87 ALA A O 1
ATOM 645 N N . VAL A 1 88 ? 0.653 2.274 -15.757 1.00 90.06 88 VAL A N 1
ATOM 646 C CA . VAL A 1 88 ? 0.157 0.911 -15.519 1.00 90.06 88 VAL A CA 1
ATOM 647 C C . VAL A 1 88 ? -0.581 0.909 -14.186 1.00 90.06 88 VAL A C 1
ATOM 649 O O . VAL A 1 88 ? -0.013 1.261 -13.160 1.00 90.06 88 VAL A O 1
ATOM 652 N N . ASN A 1 89 ? -1.865 0.534 -14.178 1.00 86.75 89 ASN A N 1
ATOM 653 C CA . ASN A 1 89 ? -2.673 0.427 -12.952 1.00 86.75 89 ASN A CA 1
ATOM 654 C C . ASN A 1 89 ? -2.620 1.677 -12.042 1.00 86.75 89 ASN A C 1
ATOM 656 O O . ASN A 1 89 ? -2.459 1.562 -10.827 1.00 86.75 89 ASN A O 1
ATOM 660 N N . ASN A 1 90 ? -2.738 2.875 -12.633 1.00 87.62 90 ASN A N 1
ATOM 661 C CA . ASN A 1 90 ? -2.641 4.175 -11.946 1.00 87.62 90 ASN A CA 1
ATOM 662 C C . ASN A 1 90 ? -1.285 4.466 -11.270 1.00 87.62 90 ASN A C 1
ATOM 664 O O . ASN A 1 90 ? -1.183 5.434 -10.517 1.00 87.62 90 ASN A O 1
ATOM 668 N N . MET A 1 91 ? -0.252 3.675 -11.557 1.00 90.06 91 MET A N 1
ATOM 669 C CA . MET A 1 91 ? 1.142 3.974 -11.238 1.00 90.06 91 MET A CA 1
ATOM 670 C C . MET A 1 91 ? 1.873 4.409 -12.505 1.00 90.06 91 MET A C 1
ATOM 672 O O . MET A 1 91 ? 1.585 3.918 -13.598 1.00 90.06 91 MET A O 1
ATOM 676 N N . THR A 1 92 ? 2.840 5.304 -12.348 1.00 91.25 92 THR A N 1
ATOM 677 C CA . THR A 1 92 ? 3.792 5.635 -13.408 1.00 91.25 92 THR A CA 1
ATOM 678 C C . THR A 1 92 ? 4.993 4.712 -13.267 1.00 91.25 92 THR A C 1
ATOM 680 O O . THR A 1 92 ? 5.580 4.627 -12.189 1.00 91.25 92 THR A O 1
ATOM 683 N N . ALA A 1 93 ? 5.318 3.990 -14.334 1.00 90.56 93 ALA A N 1
ATOM 684 C CA . ALA A 1 93 ? 6.556 3.240 -14.444 1.00 90.56 93 ALA A CA 1
ATOM 685 C C . ALA A 1 93 ? 7.513 4.049 -15.318 1.00 90.56 93 ALA A C 1
ATOM 687 O O . ALA A 1 93 ? 7.244 4.243 -16.505 1.00 90.56 93 ALA A O 1
ATOM 688 N N . ASP A 1 94 ? 8.590 4.534 -14.708 1.00 90.69 94 ASP A N 1
ATOM 689 C CA . ASP A 1 94 ? 9.659 5.239 -15.406 1.00 90.69 94 ASP A CA 1
ATOM 690 C C . ASP A 1 94 ? 10.654 4.210 -15.955 1.00 90.69 94 ASP A C 1
ATOM 692 O O . ASP A 1 94 ? 11.090 3.302 -15.242 1.00 90.69 94 ASP A O 1
ATOM 696 N N . ILE A 1 95 ? 10.959 4.330 -17.243 1.00 88.31 95 ILE A N 1
ATOM 697 C CA . ILE A 1 95 ? 11.909 3.503 -17.980 1.00 88.31 95 ILE A CA 1
ATOM 698 C C . ILE A 1 95 ? 13.081 4.400 -18.372 1.00 88.31 95 ILE A C 1
ATOM 700 O O . ILE A 1 95 ? 12.864 5.448 -18.979 1.00 88.31 95 ILE A O 1
ATOM 704 N N . THR A 1 96 ? 14.288 3.958 -18.026 1.00 82.81 96 THR A N 1
ATOM 705 C CA . THR A 1 96 ? 15.573 4.643 -18.225 1.00 82.81 96 THR A CA 1
ATOM 706 C C . THR A 1 96 ? 16.594 3.639 -18.738 1.00 82.81 96 THR A C 1
ATOM 708 O O . THR A 1 96 ? 16.571 2.489 -18.233 1.00 82.81 96 THR A O 1
#

Sequence (96 aa):
MMRRIINSEKGQVLPFALAILALGALIIAPSLGLASSTLAGSRTYGRAITERYSAGAGVEHAIWQLKYNGLADSLTSENPAVDYSIAVNNMTADIT

Secondary structure (DSSP, 8-state):
--SSSTTSSTTSHHHHHHHHHHHHHHHHHHHHHHHHHHHHHHHHHHHHHHHHHHHHHHHHHHHHHHHHSSHHHH--SSS----EEEEETTEEEEE-

pLDDT: mean 88.05, std 11.88, range [49.84, 97.62]